Protein AF-A0A7R9BN61-F1 (afdb_monomer_lite)

InterPro domains:
  IPR006593 Cytochrome b561/ferric reductase, transmembrane domain [PF03188] (66-113)
  IPR006593 Cytochrome b561/ferric reductase, transmembrane domain [PS50939] (31-113)
  IPR043205 Cytochrome b561/Cytochrome b reductase 1-like [PTHR10106] (30-111)

Structure (mmCIF, N/CA/C/O backbone):
data_AF-A0A7R9BN61-F1
#
_entry.id   AF-A0A7R9BN61-F1
#
loop_
_atom_site.group_PDB
_atom_site.id
_atom_site.type_symbol
_atom_site.label_atom_id
_atom_site.label_alt_id
_atom_site.label_comp_id
_atom_site.label_asym_id
_atom_site.label_entity_id
_atom_site.label_seq_id
_atom_site.pdbx_PDB_ins_code
_atom_site.Cartn_x
_atom_site.Cartn_y
_atom_site.Cartn_z
_atom_site.occupancy
_atom_site.B_iso_or_equiv
_atom_site.auth_seq_id
_atom_site.auth_comp_id
_atom_site.auth_asym_id
_atom_site.auth_atom_id
_atom_site.pdbx_PDB_model_num
ATOM 1 N N . MET A 1 1 ? 41.452 -5.102 -41.226 1.00 50.38 1 MET A N 1
ATOM 2 C CA . MET A 1 1 ? 40.534 -4.237 -40.454 1.00 50.38 1 MET A CA 1
ATOM 3 C C . MET A 1 1 ? 40.669 -4.631 -38.990 1.00 50.38 1 MET A C 1
ATOM 5 O O . MET A 1 1 ? 40.129 -5.653 -38.596 1.00 50.38 1 MET A O 1
ATOM 9 N N . TRP A 1 2 ? 41.513 -3.935 -38.225 1.00 57.06 2 TRP A N 1
ATOM 10 C CA . TRP A 1 2 ? 41.785 -4.297 -36.828 1.00 57.06 2 TRP A CA 1
ATOM 11 C C . TRP A 1 2 ? 40.680 -3.734 -35.920 1.00 57.06 2 TRP A C 1
ATOM 13 O O . TRP A 1 2 ? 40.326 -2.562 -36.072 1.00 57.06 2 TRP A O 1
ATOM 23 N N . PRO A 1 3 ? 40.109 -4.519 -34.988 1.00 66.81 3 PRO A N 1
ATOM 24 C CA . PRO A 1 3 ? 39.163 -3.983 -34.021 1.00 66.81 3 PRO A CA 1
ATOM 25 C C . PRO A 1 3 ? 39.910 -3.062 -33.046 1.00 66.81 3 PRO A C 1
ATOM 27 O O . PRO A 1 3 ? 40.829 -3.503 -32.358 1.00 66.81 3 PRO A O 1
ATOM 30 N N . ASN A 1 4 ? 39.525 -1.781 -32.990 1.00 72.00 4 ASN A N 1
ATOM 31 C CA . ASN A 1 4 ? 40.073 -0.811 -32.035 1.00 72.00 4 ASN A CA 1
ATOM 32 C C . ASN A 1 4 ? 39.868 -1.301 -30.595 1.00 72.00 4 ASN A C 1
ATOM 34 O O . ASN A 1 4 ? 38.760 -1.227 -30.068 1.00 72.00 4 ASN A O 1
ATOM 38 N N . ARG A 1 5 ? 40.950 -1.757 -29.955 1.00 70.62 5 ARG A N 1
ATOM 39 C CA . ARG A 1 5 ? 40.984 -2.213 -28.554 1.00 70.62 5 ARG A CA 1
ATOM 40 C C . ARG A 1 5 ? 40.384 -1.185 -27.589 1.00 70.62 5 ARG A C 1
ATOM 42 O O . ARG A 1 5 ? 39.640 -1.561 -26.701 1.00 70.62 5 ARG A O 1
ATOM 49 N N . HIS A 1 6 ? 40.636 0.098 -27.839 1.00 65.44 6 HIS A N 1
ATOM 50 C CA . HIS A 1 6 ? 40.139 1.207 -27.022 1.00 65.44 6 HIS A CA 1
ATOM 51 C C . HIS A 1 6 ? 38.609 1.383 -27.066 1.00 65.44 6 HIS A C 1
ATOM 53 O O . HIS A 1 6 ? 38.033 1.967 -26.159 1.00 65.44 6 HIS A O 1
ATOM 59 N N . ARG A 1 7 ? 37.939 0.901 -28.122 1.00 72.00 7 ARG A N 1
ATOM 60 C CA . ARG A 1 7 ? 36.470 0.919 -28.215 1.00 72.00 7 ARG A CA 1
ATOM 61 C C . ARG A 1 7 ? 35.848 -0.226 -27.413 1.00 72.00 7 ARG A C 1
ATOM 63 O O . ARG A 1 7 ? 34.841 -0.007 -26.765 1.00 72.00 7 ARG A O 1
ATOM 70 N N . LYS A 1 8 ? 36.497 -1.397 -27.401 1.00 70.12 8 LYS A N 1
ATOM 71 C CA . LYS A 1 8 ? 36.032 -2.552 -26.621 1.00 70.12 8 LYS A CA 1
ATOM 72 C C . LYS A 1 8 ? 36.081 -2.305 -25.116 1.00 70.12 8 LYS A C 1
ATOM 74 O O . LYS A 1 8 ? 35.142 -2.671 -24.436 1.00 70.12 8 LYS A O 1
ATOM 79 N N . THR A 1 9 ? 37.139 -1.660 -24.622 1.00 71.44 9 THR A N 1
ATOM 80 C CA . THR A 1 9 ? 37.256 -1.342 -23.190 1.00 71.44 9 THR A CA 1
ATOM 81 C C . THR A 1 9 ? 36.168 -0.372 -22.733 1.00 71.44 9 THR A C 1
ATOM 83 O O . THR A 1 9 ? 35.580 -0.578 -21.688 1.00 71.44 9 THR A O 1
ATOM 86 N N . VAL A 1 10 ? 35.843 0.639 -23.550 1.00 69.44 10 VAL A N 1
ATOM 87 C CA . VAL A 1 10 ? 34.771 1.602 -23.236 1.00 69.44 10 VAL A CA 1
ATOM 88 C C . VAL A 1 10 ? 33.391 0.932 -23.251 1.00 69.44 10 VAL A C 1
ATOM 90 O O . VAL A 1 10 ? 32.607 1.163 -22.342 1.00 69.44 10 VAL A O 1
ATOM 93 N N . GLU A 1 11 ? 33.108 0.068 -24.235 1.00 72.56 11 GLU A N 1
ATOM 94 C CA . GLU A 1 11 ? 31.850 -0.700 -24.268 1.00 72.56 11 GLU A CA 1
ATOM 95 C C . GLU A 1 11 ? 31.724 -1.661 -23.068 1.00 72.56 11 GLU A C 1
ATOM 97 O O . GLU A 1 11 ? 30.659 -1.730 -22.461 1.00 72.56 11 GLU A O 1
ATOM 102 N N . GLU A 1 12 ? 32.803 -2.352 -22.677 1.00 69.75 12 GLU A N 1
ATOM 103 C CA . GLU A 1 12 ? 32.809 -3.251 -21.510 1.00 69.75 12 GLU A CA 1
ATOM 104 C C . GLU A 1 12 ? 32.594 -2.496 -20.182 1.00 69.75 12 GLU A C 1
ATOM 106 O O . GLU A 1 12 ? 31.798 -2.944 -19.355 1.00 69.75 12 GLU A O 1
ATOM 111 N N . ASP A 1 13 ? 33.230 -1.332 -19.997 1.00 66.38 13 ASP A N 1
ATOM 112 C CA . ASP A 1 13 ? 33.084 -0.500 -18.791 1.00 66.38 13 ASP A CA 1
ATOM 113 C C . ASP A 1 13 ? 31.660 0.095 -18.660 1.00 66.38 13 ASP A C 1
ATOM 115 O O . ASP A 1 13 ? 31.081 0.121 -17.566 1.00 66.38 13 ASP A O 1
ATOM 119 N N . ASP A 1 14 ? 31.059 0.542 -19.772 1.00 66.88 14 ASP A N 1
ATOM 120 C CA . ASP A 1 14 ? 29.693 1.088 -19.809 1.00 66.88 14 ASP A CA 1
ATOM 121 C C . ASP A 1 14 ? 28.630 0.005 -19.540 1.00 66.88 14 ASP A C 1
ATOM 123 O O . ASP A 1 14 ? 27.642 0.249 -18.829 1.00 66.88 14 ASP A O 1
ATOM 127 N N . ASP A 1 15 ? 28.832 -1.206 -20.068 1.00 69.50 15 ASP A N 1
ATOM 128 C CA . ASP A 1 15 ? 27.965 -2.362 -19.829 1.00 69.50 15 ASP A CA 1
ATOM 129 C C . ASP A 1 15 ? 28.069 -2.859 -18.379 1.00 69.50 15 ASP A C 1
ATOM 131 O O . ASP A 1 15 ? 27.044 -3.182 -17.760 1.00 69.50 15 ASP A O 1
ATOM 135 N N . GLU A 1 16 ? 29.273 -2.862 -17.798 1.00 70.44 16 GLU A N 1
ATOM 136 C CA . GLU A 1 16 ? 29.507 -3.246 -16.403 1.00 70.44 16 GLU A CA 1
ATOM 137 C C . GLU A 1 16 ? 28.878 -2.238 -15.430 1.00 70.44 16 GLU A C 1
ATOM 139 O O . GLU A 1 16 ? 28.125 -2.633 -14.531 1.00 70.44 16 GLU A O 1
ATOM 144 N N . TRP A 1 17 ? 29.076 -0.933 -15.647 1.00 61.75 17 TRP A N 1
ATOM 145 C CA . TRP A 1 17 ? 28.442 0.121 -14.847 1.00 61.75 17 TRP A CA 1
ATOM 146 C C . TRP A 1 17 ? 26.912 0.078 -14.955 1.00 61.75 17 TRP A C 1
ATOM 148 O O . TRP A 1 17 ? 26.187 0.208 -13.956 1.00 61.75 17 TRP A O 1
ATOM 158 N N . THR A 1 18 ? 26.393 -0.168 -16.159 1.00 72.81 18 THR A N 1
ATOM 159 C CA . THR A 1 18 ? 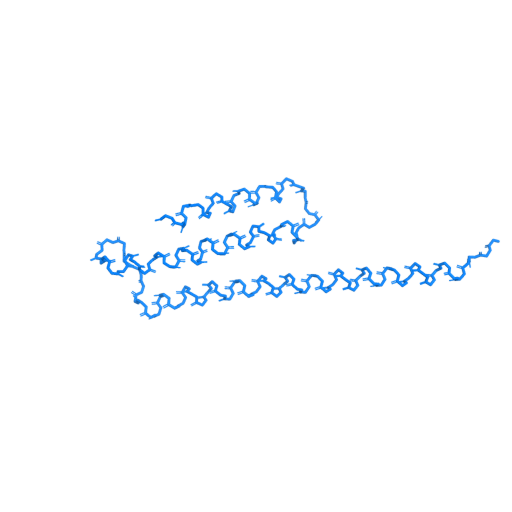24.956 -0.335 -16.404 1.00 72.81 18 THR A CA 1
ATOM 160 C C . THR A 1 18 ? 24.414 -1.587 -15.710 1.00 72.81 18 THR A C 1
ATOM 162 O O . THR A 1 18 ? 23.324 -1.549 -15.126 1.00 72.81 18 THR A O 1
ATOM 165 N N . GLY A 1 19 ? 25.166 -2.689 -15.709 1.00 68.44 19 GLY A N 1
ATOM 166 C CA . GLY A 1 19 ? 24.841 -3.923 -14.993 1.00 68.44 19 GLY A CA 1
ATOM 167 C C . GLY A 1 19 ? 24.824 -3.734 -13.476 1.00 68.44 19 GLY A C 1
ATOM 168 O O . GLY A 1 19 ? 23.818 -4.038 -12.827 1.00 68.44 19 GLY A O 1
ATOM 169 N N . ALA A 1 20 ? 25.880 -3.148 -12.913 1.00 70.69 20 ALA A N 1
ATOM 170 C CA . ALA A 1 20 ? 26.003 -2.853 -11.487 1.00 70.69 20 ALA A CA 1
ATOM 171 C C . ALA A 1 20 ? 24.886 -1.921 -10.997 1.00 70.69 20 ALA A C 1
ATOM 173 O O . ALA A 1 20 ? 24.250 -2.188 -9.974 1.00 70.69 20 ALA A O 1
ATOM 174 N N . THR A 1 21 ? 24.553 -0.884 -11.769 1.00 75.00 21 THR A N 1
ATOM 175 C CA . THR A 1 21 ? 23.456 0.042 -11.448 1.00 75.00 21 THR A CA 1
ATOM 176 C C . THR A 1 21 ? 22.092 -0.658 -11.471 1.00 75.00 21 THR A C 1
ATOM 178 O O . THR A 1 21 ? 21.228 -0.385 -10.632 1.00 75.00 21 THR A O 1
ATOM 181 N N . ARG A 1 22 ? 21.878 -1.605 -12.396 1.00 72.19 22 ARG A N 1
ATOM 182 C CA . ARG A 1 22 ? 20.647 -2.415 -12.463 1.00 72.19 22 ARG A CA 1
ATOM 183 C C . ARG A 1 22 ? 20.534 -3.379 -11.282 1.00 72.19 22 ARG A C 1
ATOM 185 O O . ARG A 1 22 ? 19.447 -3.483 -10.711 1.00 72.19 22 ARG A O 1
ATOM 192 N N . CYS A 1 23 ? 21.631 -4.026 -10.893 1.00 75.12 23 CYS A N 1
ATOM 193 C CA . CYS A 1 23 ? 21.686 -4.907 -9.724 1.00 75.12 23 CYS A CA 1
ATOM 194 C C . CYS A 1 23 ? 21.468 -4.131 -8.420 1.00 75.12 23 CYS A C 1
ATOM 196 O O . CYS A 1 23 ? 20.633 -4.528 -7.608 1.00 75.12 23 CYS A O 1
ATOM 198 N N . GLY A 1 24 ? 22.137 -2.986 -8.251 1.00 82.19 24 GLY A N 1
ATOM 199 C CA . GLY A 1 24 ? 21.968 -2.119 -7.084 1.00 82.19 24 GLY A CA 1
ATOM 200 C C . GLY A 1 24 ? 20.538 -1.592 -6.958 1.00 82.19 24 GLY A C 1
ATOM 201 O O . GLY A 1 24 ? 19.934 -1.664 -5.890 1.00 82.19 24 GLY A O 1
ATOM 202 N N . PHE A 1 25 ? 19.940 -1.149 -8.065 1.00 81.19 25 PHE A N 1
ATOM 203 C CA . PHE A 1 25 ? 18.542 -0.719 -8.080 1.00 81.19 25 PHE A CA 1
ATOM 204 C C . PHE A 1 25 ? 17.567 -1.862 -7.756 1.00 81.19 25 PHE A C 1
ATOM 206 O O . PHE A 1 25 ? 16.613 -1.658 -7.006 1.00 81.19 25 PHE A O 1
ATOM 213 N N . GLY A 1 26 ? 17.811 -3.068 -8.279 1.00 82.88 26 GLY A N 1
ATOM 214 C CA . GLY A 1 26 ? 17.029 -4.259 -7.940 1.00 82.88 26 GLY A CA 1
ATOM 215 C C . GLY A 1 26 ? 17.107 -4.601 -6.452 1.00 82.88 26 GLY A C 1
ATOM 216 O O . GLY A 1 26 ? 16.079 -4.826 -5.819 1.00 82.88 26 GLY A O 1
ATOM 217 N N . PHE A 1 27 ? 18.304 -4.558 -5.868 1.00 86.12 27 PHE A N 1
ATOM 218 C CA . PHE A 1 27 ? 18.517 -4.805 -4.442 1.00 86.12 27 PHE A CA 1
ATOM 219 C C . PHE A 1 27 ? 17.792 -3.783 -3.554 1.00 86.12 27 PHE A C 1
ATOM 221 O O . PHE A 1 27 ? 17.098 -4.163 -2.611 1.00 86.12 27 PHE A O 1
ATOM 228 N N . LEU A 1 28 ? 17.868 -2.494 -3.897 1.00 86.88 28 LEU A N 1
ATOM 229 C CA . LEU A 1 28 ? 17.140 -1.436 -3.188 1.00 86.88 28 LEU A CA 1
ATOM 230 C C . LEU A 1 28 ? 15.619 -1.623 -3.266 1.00 86.88 28 LEU A C 1
ATOM 232 O O . LEU A 1 28 ? 14.926 -1.408 -2.272 1.00 86.88 28 LEU A O 1
ATOM 236 N N . LEU A 1 29 ? 15.091 -2.055 -4.417 1.00 84.56 29 LEU A N 1
ATOM 237 C CA . LEU A 1 29 ? 13.669 -2.379 -4.551 1.00 84.56 29 LEU A CA 1
ATOM 238 C C . LEU A 1 29 ? 13.266 -3.561 -3.666 1.00 84.56 29 LEU A C 1
ATOM 240 O O . LEU A 1 29 ? 12.223 -3.496 -3.019 1.00 84.56 29 LEU A O 1
ATOM 244 N N . LEU A 1 30 ? 14.084 -4.615 -3.604 1.00 86.31 30 LEU A N 1
ATOM 245 C CA . LEU A 1 30 ? 13.818 -5.762 -2.735 1.00 86.31 30 LEU A CA 1
ATOM 246 C C . LEU A 1 30 ? 13.783 -5.346 -1.262 1.00 86.31 30 LEU A C 1
ATOM 248 O O . LEU A 1 30 ? 12.846 -5.719 -0.562 1.00 86.31 30 LEU A O 1
ATOM 252 N N . ILE A 1 31 ? 14.735 -4.519 -0.816 1.00 91.06 31 ILE A N 1
ATOM 253 C CA . ILE A 1 31 ? 14.742 -3.963 0.546 1.00 91.06 31 ILE A CA 1
ATOM 254 C C . ILE A 1 31 ? 13.484 -3.127 0.807 1.00 91.06 31 ILE A C 1
ATOM 256 O O . ILE A 1 31 ? 12.839 -3.281 1.840 1.00 91.06 31 ILE A O 1
ATOM 260 N N . ALA A 1 32 ? 13.104 -2.245 -0.118 1.00 89.19 32 ALA A N 1
ATOM 261 C CA . ALA A 1 32 ? 11.921 -1.405 0.060 1.00 89.19 32 ALA A CA 1
ATOM 262 C C . ALA A 1 32 ? 10.636 -2.242 0.192 1.00 89.19 32 ALA A C 1
ATOM 264 O O . ALA A 1 32 ? 9.794 -1.962 1.048 1.00 89.19 32 ALA A O 1
ATOM 265 N N . VAL A 1 33 ? 10.495 -3.294 -0.623 1.00 87.50 33 VAL A N 1
ATOM 266 C CA . VAL A 1 33 ? 9.350 -4.211 -0.557 1.00 87.50 33 VAL A CA 1
ATOM 267 C C . VAL A 1 33 ? 9.342 -4.965 0.771 1.00 87.50 33 VAL A C 1
ATOM 269 O O . VAL A 1 33 ? 8.309 -4.980 1.438 1.00 87.50 33 VAL A O 1
ATOM 272 N N . THR A 1 34 ? 10.463 -5.553 1.193 1.00 90.88 34 THR A N 1
ATOM 273 C CA . THR A 1 34 ? 10.516 -6.312 2.453 1.00 90.88 34 THR A CA 1
ATOM 274 C C . THR A 1 34 ? 10.236 -5.431 3.667 1.00 90.88 34 THR A C 1
ATOM 276 O O . THR A 1 34 ? 9.507 -5.860 4.559 1.00 90.88 34 THR A O 1
ATOM 279 N N . LEU A 1 35 ? 10.726 -4.187 3.682 1.00 91.38 35 LEU A N 1
ATOM 280 C CA . LEU A 1 35 ? 10.442 -3.224 4.748 1.00 91.38 35 LEU A CA 1
ATOM 281 C C . LEU A 1 35 ? 8.957 -2.859 4.824 1.00 91.38 35 LEU A C 1
ATOM 283 O O . LEU A 1 35 ? 8.397 -2.840 5.919 1.00 91.38 35 LEU A O 1
ATOM 287 N N . ILE A 1 36 ? 8.305 -2.606 3.684 1.00 88.44 36 ILE A N 1
ATOM 288 C CA . ILE A 1 36 ? 6.864 -2.313 3.644 1.00 88.44 36 ILE A CA 1
ATOM 289 C C . ILE A 1 36 ? 6.054 -3.505 4.158 1.00 88.44 36 ILE A C 1
ATOM 291 O O . ILE A 1 36 ? 5.191 -3.330 5.015 1.00 88.44 36 ILE A O 1
ATOM 295 N N . TRP A 1 37 ? 6.356 -4.718 3.689 1.00 88.62 37 TRP A N 1
ATOM 296 C CA . TRP A 1 37 ? 5.685 -5.930 4.165 1.00 88.62 37 TRP A CA 1
ATOM 297 C C . TRP A 1 37 ? 5.902 -6.151 5.666 1.00 88.62 37 TRP A C 1
ATOM 299 O O . TRP A 1 37 ? 4.945 -6.418 6.392 1.00 88.62 37 TRP A O 1
ATOM 309 N N . GLY A 1 38 ? 7.136 -5.982 6.147 1.00 91.62 38 GLY A N 1
ATOM 310 C CA . GLY A 1 38 ? 7.471 -6.096 7.565 1.00 91.62 38 GLY A CA 1
ATOM 311 C C . GLY A 1 38 ? 6.726 -5.078 8.429 1.00 91.62 38 GLY A C 1
ATOM 312 O O . GLY A 1 38 ? 6.149 -5.450 9.451 1.00 91.62 38 GLY A O 1
ATOM 313 N N . ALA A 1 39 ? 6.666 -3.816 7.997 1.00 88.75 39 ALA A N 1
ATOM 314 C CA . ALA A 1 39 ? 5.927 -2.766 8.693 1.00 88.75 39 ALA A CA 1
ATOM 315 C C . ALA A 1 39 ? 4.423 -3.075 8.763 1.00 88.75 39 ALA A C 1
ATOM 317 O O . ALA A 1 39 ? 3.819 -2.956 9.829 1.00 88.75 39 ALA A O 1
ATOM 318 N N . THR A 1 40 ? 3.821 -3.535 7.662 1.00 87.19 40 THR A N 1
ATOM 319 C CA . THR A 1 40 ? 2.404 -3.920 7.632 1.00 87.19 40 THR A CA 1
ATOM 320 C C . THR A 1 40 ? 2.113 -5.087 8.575 1.00 87.19 40 THR A C 1
ATOM 322 O O . THR A 1 40 ? 1.169 -5.006 9.364 1.00 87.19 40 THR A O 1
ATOM 325 N N . VAL A 1 41 ? 2.933 -6.144 8.564 1.00 89.75 41 VAL A N 1
ATOM 326 C CA . VAL A 1 41 ? 2.757 -7.290 9.475 1.00 89.75 41 VAL A CA 1
ATOM 327 C C . VAL A 1 41 ? 2.914 -6.865 10.931 1.00 89.75 41 VAL A C 1
ATOM 329 O O . VAL A 1 41 ? 2.109 -7.272 11.766 1.00 89.75 41 VAL A O 1
ATOM 332 N N . LEU A 1 42 ? 3.896 -6.017 11.245 1.00 89.06 42 LEU A N 1
ATOM 333 C CA . LEU A 1 42 ? 4.117 -5.535 12.607 1.00 89.06 42 LEU A CA 1
ATOM 334 C C . LEU A 1 42 ? 2.915 -4.741 13.135 1.00 89.06 42 LEU A C 1
ATOM 336 O O . LEU A 1 42 ? 2.519 -4.924 14.284 1.00 89.06 42 LEU A O 1
ATOM 340 N N . VAL A 1 43 ? 2.300 -3.897 12.302 1.00 84.69 43 VAL A N 1
ATOM 341 C CA . VAL A 1 43 ? 1.118 -3.109 12.690 1.00 84.69 43 VAL A CA 1
ATOM 342 C C . VAL A 1 43 ? -0.119 -3.990 12.865 1.00 84.69 43 VAL A C 1
ATOM 344 O O . VAL A 1 43 ? -0.869 -3.806 13.826 1.00 84.69 43 VAL A O 1
ATOM 347 N N . ILE A 1 44 ? -0.310 -4.988 11.997 1.00 83.62 44 ILE A N 1
ATOM 348 C CA . ILE A 1 44 ? -1.385 -5.980 12.153 1.00 83.62 44 ILE A CA 1
ATOM 349 C C . ILE A 1 44 ? -1.174 -6.783 13.441 1.00 83.62 44 ILE A C 1
ATOM 351 O O . ILE A 1 44 ? -2.102 -6.924 14.238 1.00 83.62 44 ILE A O 1
ATOM 355 N N . PHE A 1 45 ? 0.048 -7.263 13.680 1.00 87.06 45 PHE A N 1
ATOM 356 C CA . PHE A 1 45 ? 0.402 -7.984 14.899 1.00 87.06 45 PHE A CA 1
ATOM 357 C C . PHE A 1 45 ? 0.160 -7.123 16.139 1.00 87.06 45 PHE A C 1
ATOM 359 O O . PHE A 1 45 ? -0.452 -7.591 17.097 1.00 87.06 45 PHE A O 1
ATOM 366 N N . TRP A 1 46 ? 0.564 -5.851 16.109 1.00 85.75 46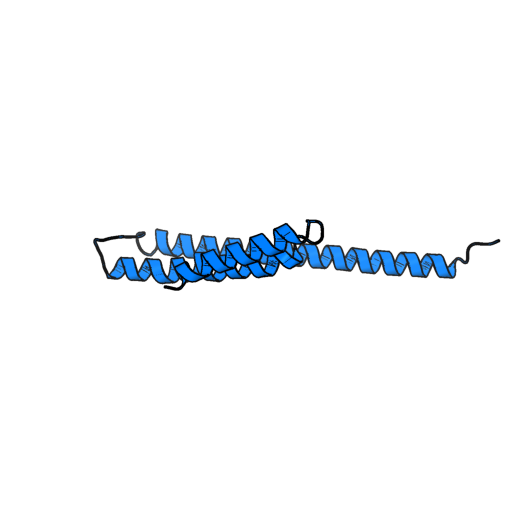 TRP A N 1
ATOM 367 C CA . TRP A 1 46 ? 0.339 -4.926 17.213 1.00 85.75 46 TRP A CA 1
ATOM 368 C C . TRP A 1 46 ? -1.151 -4.772 17.531 1.00 85.75 46 TRP A C 1
ATOM 370 O O . TRP A 1 46 ? -1.558 -4.860 18.692 1.00 85.75 46 TRP A O 1
ATOM 380 N N . ALA A 1 47 ? -1.983 -4.606 16.506 1.00 80.38 47 ALA A N 1
ATOM 381 C CA . ALA A 1 47 ? -3.418 -4.467 16.689 1.00 80.38 47 ALA A CA 1
ATOM 382 C C . ALA A 1 47 ? -4.078 -5.746 17.219 1.00 80.38 47 ALA A C 1
ATOM 384 O O . ALA A 1 47 ? -4.899 -5.685 18.134 1.00 80.38 47 ALA A O 1
ATOM 385 N N . VAL A 1 48 ? -3.702 -6.916 16.704 1.00 81.19 48 VAL A N 1
ATOM 386 C CA . VAL A 1 48 ? -4.274 -8.190 17.162 1.00 81.19 48 VAL A CA 1
ATOM 387 C C . VAL A 1 48 ? -3.818 -8.511 18.587 1.00 81.19 48 VAL A C 1
ATOM 389 O O . VAL A 1 48 ? -4.652 -8.809 19.443 1.00 81.19 48 VAL A O 1
ATOM 392 N N . TYR A 1 49 ? -2.518 -8.396 18.863 1.00 82.56 49 TYR A N 1
ATOM 393 C CA . TYR A 1 49 ? -1.913 -8.814 20.126 1.00 82.56 49 TYR A CA 1
ATOM 394 C C . TYR A 1 49 ? -2.175 -7.823 21.270 1.00 82.56 49 TYR A C 1
ATOM 396 O O . TYR A 1 49 ? -2.610 -8.229 22.347 1.00 82.56 49 TYR A O 1
ATOM 404 N N . TYR A 1 50 ? -1.975 -6.517 21.051 1.00 79.44 50 TYR A N 1
ATOM 405 C CA . TYR A 1 50 ? -2.105 -5.513 22.118 1.00 79.44 50 TYR A CA 1
ATOM 406 C C . TYR A 1 50 ? -3.512 -4.923 22.247 1.00 79.44 50 TYR A C 1
ATOM 408 O O . TYR A 1 50 ? -3.880 -4.478 23.336 1.00 79.44 50 TYR A O 1
ATOM 416 N N . ARG A 1 51 ? -4.325 -4.898 21.179 1.00 72.69 51 ARG A N 1
ATOM 417 C CA . ARG A 1 51 ? -5.673 -4.286 21.211 1.00 72.69 51 ARG A CA 1
ATOM 418 C C . ARG A 1 51 ? -6.816 -5.301 21.339 1.00 72.69 51 ARG A C 1
ATOM 420 O O . ARG A 1 51 ? -7.976 -4.899 21.275 1.00 72.69 51 ARG A O 1
ATOM 427 N N . LYS A 1 52 ? -6.499 -6.578 21.606 1.00 71.88 52 LYS A N 1
ATOM 428 C CA . LYS A 1 52 ? -7.453 -7.700 21.742 1.00 71.88 52 LYS A CA 1
ATOM 429 C C . LYS A 1 52 ? -8.340 -7.910 20.502 1.00 71.88 52 LYS A C 1
ATOM 431 O O . LYS A 1 52 ? -9.496 -8.311 20.629 1.00 71.88 52 LYS A O 1
ATOM 436 N N . GLY A 1 53 ? -7.789 -7.666 19.312 1.00 67.38 53 GLY A N 1
ATOM 437 C CA . GLY A 1 53 ? -8.468 -7.893 18.035 1.00 67.38 53 GLY A CA 1
ATOM 438 C C . GLY A 1 53 ? -9.486 -6.816 17.644 1.00 67.38 53 GLY A C 1
ATOM 439 O O . GLY A 1 53 ? -9.468 -5.691 18.147 1.00 67.38 53 GLY A O 1
ATOM 440 N N . PHE A 1 54 ? -10.364 -7.167 16.702 1.00 66.62 54 PHE A N 1
ATOM 441 C CA . PHE A 1 54 ? -11.343 -6.265 16.093 1.00 66.62 54 PHE A CA 1
ATOM 442 C C . PHE A 1 54 ? -12.759 -6.627 16.543 1.00 66.62 54 PHE A C 1
ATOM 444 O O . PHE A 1 54 ? -13.123 -7.800 16.537 1.00 66.62 54 PHE A O 1
ATOM 451 N N . ALA A 1 55 ? -13.567 -5.628 16.904 1.00 65.75 55 ALA A N 1
ATOM 452 C CA . ALA A 1 55 ? -15.000 -5.808 17.126 1.00 65.75 55 ALA A CA 1
ATOM 453 C C . ALA A 1 55 ? -15.770 -4.936 16.131 1.00 65.75 55 ALA A C 1
ATOM 455 O O . ALA A 1 55 ? -15.504 -3.739 16.026 1.00 65.75 55 ALA A O 1
ATOM 456 N N . TRP A 1 56 ? -16.689 -5.557 15.390 1.00 59.50 56 TRP A N 1
ATOM 457 C CA . TRP A 1 56 ? -17.459 -4.901 14.331 1.00 59.50 56 TRP A CA 1
ATOM 458 C C . TRP A 1 56 ? -18.675 -4.136 14.876 1.00 59.50 56 TRP A C 1
ATOM 460 O O . TRP A 1 56 ? -18.951 -3.041 14.396 1.00 59.50 56 TRP A O 1
ATOM 470 N N . GLN A 1 57 ? -19.370 -4.649 15.901 1.00 60.62 57 GLN A N 1
ATOM 471 C CA . GLN A 1 57 ? -20.602 -4.022 16.413 1.00 60.62 57 GLN A CA 1
ATOM 472 C C . GLN A 1 57 ? -20.653 -3.763 17.927 1.00 60.62 57 GLN A C 1
ATOM 474 O O . GLN A 1 57 ? -21.402 -2.885 18.338 1.00 60.62 57 GLN A O 1
ATOM 479 N N . ASP A 1 58 ? -19.842 -4.436 18.750 1.00 65.69 58 ASP A N 1
ATOM 480 C CA . ASP A 1 58 ? -20.063 -4.407 20.208 1.00 65.69 58 ASP A CA 1
ATOM 481 C C . ASP A 1 58 ? -19.329 -3.291 20.975 1.00 65.69 58 ASP A C 1
ATOM 483 O O . ASP A 1 58 ? -19.725 -2.957 22.085 1.00 65.69 58 ASP A O 1
ATOM 487 N N . ASP A 1 59 ? -18.272 -2.683 20.416 1.00 69.56 59 ASP A N 1
ATOM 488 C CA . ASP A 1 59 ? -17.410 -1.748 21.160 1.00 69.56 59 ASP A CA 1
ATOM 489 C C . ASP A 1 59 ? -16.902 -0.578 20.296 1.00 69.56 59 ASP A C 1
ATOM 491 O O . ASP A 1 59 ? -15.994 -0.736 19.473 1.00 69.56 59 ASP A O 1
ATOM 495 N N . ILE A 1 60 ? -17.377 0.642 20.575 1.00 71.12 60 ILE A N 1
ATOM 496 C CA . ILE A 1 60 ? -16.915 1.893 19.928 1.00 71.12 60 ILE A CA 1
ATOM 497 C C . ILE A 1 60 ? -15.389 2.060 20.054 1.00 71.12 60 ILE A C 1
ATOM 499 O O . ILE A 1 60 ? -14.703 2.460 19.113 1.00 71.12 60 ILE A O 1
ATOM 503 N N . LYS A 1 61 ? -14.816 1.687 21.206 1.00 68.75 61 LYS A N 1
ATOM 504 C CA . LYS A 1 61 ? -13.362 1.763 21.446 1.00 68.75 61 LYS A CA 1
ATOM 505 C C . LYS A 1 61 ? -12.560 0.797 20.569 1.00 68.75 61 LYS A C 1
ATOM 507 O O . LYS A 1 61 ? -11.387 1.050 20.307 1.00 68.75 61 LYS A O 1
ATOM 512 N N . ARG A 1 62 ? -13.162 -0.314 20.133 1.00 68.81 62 ARG A N 1
ATOM 513 C CA . ARG A 1 62 ? -12.518 -1.314 19.268 1.00 68.81 62 ARG A CA 1
ATOM 514 C C . ARG A 1 62 ? -12.691 -0.985 17.788 1.00 68.81 62 ARG A C 1
ATOM 516 O O . ARG A 1 62 ? -11.766 -1.242 17.023 1.00 68.81 62 ARG A O 1
ATOM 523 N N . GLN A 1 63 ? -13.785 -0.330 17.404 1.00 71.19 63 GLN A N 1
ATOM 524 C CA . GLN A 1 63 ? -13.950 0.236 16.059 1.00 71.19 63 GLN A CA 1
ATOM 525 C C . GLN A 1 63 ? -12.866 1.285 15.754 1.00 71.19 63 GLN A C 1
ATOM 527 O O . GLN A 1 63 ? -12.242 1.241 14.697 1.00 71.19 63 GLN A O 1
ATOM 532 N N . PHE A 1 64 ? -12.519 2.136 16.727 1.00 71.38 64 PHE A N 1
ATOM 533 C CA . PHE A 1 64 ? -11.403 3.084 16.589 1.00 71.38 64 PHE A CA 1
ATOM 534 C C . PHE A 1 64 ? -10.023 2.425 16.438 1.00 71.38 64 PHE A C 1
ATOM 536 O O . PHE A 1 64 ? -9.110 3.059 15.922 1.00 71.38 64 PHE A O 1
ATOM 543 N N . ASN A 1 65 ? -9.846 1.165 16.854 1.00 72.81 65 ASN A N 1
ATOM 544 C CA . ASN A 1 65 ? -8.591 0.426 16.653 1.00 72.81 65 ASN A CA 1
ATOM 545 C C . ASN A 1 65 ? -8.464 -0.135 15.240 1.00 72.81 65 ASN A C 1
ATOM 547 O O . ASN A 1 65 ? -7.349 -0.335 14.764 1.00 72.81 65 ASN A O 1
ATOM 551 N N . LEU A 1 66 ? -9.595 -0.381 14.577 1.00 75.19 66 LEU A N 1
ATOM 552 C CA . LEU A 1 66 ? -9.639 -0.831 13.192 1.00 75.19 66 LEU A CA 1
ATOM 553 C C . LEU A 1 66 ? -9.147 0.276 12.247 1.00 75.19 66 LEU A C 1
ATOM 555 O O . LEU A 1 66 ? -8.442 -0.017 11.291 1.00 75.19 66 LEU A O 1
ATOM 559 N N . HIS A 1 67 ? -9.448 1.540 12.554 1.00 78.94 67 HIS A N 1
ATOM 560 C CA . HIS A 1 67 ? -9.085 2.696 11.730 1.00 78.94 67 HIS A CA 1
ATOM 561 C C . HIS A 1 67 ? -7.567 2.848 11.467 1.00 78.94 67 HIS A C 1
ATOM 563 O O . HIS A 1 67 ? -7.171 2.833 10.303 1.00 78.94 67 HIS A O 1
ATOM 569 N N . PRO A 1 68 ? -6.669 2.906 12.476 1.00 75.94 68 PRO A N 1
ATOM 570 C CA . PRO A 1 68 ? -5.228 2.989 12.228 1.00 75.94 68 PRO A CA 1
ATOM 571 C C . PRO A 1 68 ? -4.679 1.735 11.533 1.00 75.94 68 PRO A C 1
ATOM 573 O O . PRO A 1 68 ? -3.703 1.824 10.789 1.00 75.94 68 PRO A O 1
ATOM 576 N N . VAL A 1 69 ? -5.313 0.573 11.719 1.00 79.94 69 VAL A N 1
ATOM 577 C CA . VAL A 1 69 ? -4.940 -0.651 10.998 1.00 79.94 69 VAL A CA 1
ATOM 578 C C . VAL A 1 69 ? -5.341 -0.569 9.534 1.00 79.94 69 VAL A C 1
ATOM 580 O O . VAL A 1 69 ? -4.507 -0.858 8.685 1.00 79.94 69 VAL A O 1
ATOM 583 N N . LEU A 1 70 ? -6.563 -0.134 9.219 1.00 79.12 70 LEU A N 1
ATOM 584 C CA . LEU A 1 70 ? -7.002 0.087 7.841 1.00 79.12 70 LEU A CA 1
ATOM 585 C C . LEU A 1 70 ? -6.150 1.150 7.147 1.00 79.12 70 LEU A C 1
ATOM 587 O O . LEU A 1 70 ? -5.749 0.964 6.001 1.00 79.12 70 LEU A O 1
ATOM 591 N N . MET A 1 71 ? -5.799 2.225 7.848 1.00 82.50 71 MET A N 1
ATOM 592 C CA . MET A 1 71 ? -4.965 3.279 7.280 1.00 82.50 71 MET A CA 1
ATOM 593 C C . MET A 1 71 ? -3.538 2.777 7.006 1.00 82.50 71 MET A C 1
ATOM 595 O O . MET A 1 71 ? -2.944 3.082 5.975 1.00 82.50 71 MET A O 1
ATOM 599 N N . THR A 1 72 ? -2.979 1.936 7.876 1.00 81.38 72 THR A N 1
ATOM 600 C CA . THR A 1 72 ? -1.607 1.441 7.687 1.00 81.38 72 THR A CA 1
ATOM 601 C C . THR A 1 72 ? -1.533 0.262 6.711 1.00 81.38 72 THR A C 1
ATOM 603 O O . THR A 1 72 ? -0.672 0.223 5.834 1.00 81.38 72 THR A O 1
ATOM 606 N N . ALA A 1 73 ? -2.443 -0.704 6.824 1.00 80.06 73 ALA A N 1
ATOM 607 C CA . ALA A 1 73 ? -2.464 -1.897 5.979 1.00 80.06 73 ALA A CA 1
ATOM 608 C C . ALA A 1 73 ? -3.152 -1.667 4.629 1.00 80.06 73 ALA A C 1
ATOM 610 O O . ALA A 1 73 ? -2.826 -2.339 3.660 1.00 80.06 73 ALA A O 1
ATOM 611 N N . GLY A 1 74 ? -4.099 -0.737 4.557 1.00 75.75 74 GLY A N 1
ATOM 612 C CA . GLY A 1 74 ? -4.770 -0.356 3.324 1.00 75.75 74 GLY A CA 1
ATOM 613 C C . GLY A 1 74 ? -4.030 0.782 2.638 1.00 75.75 74 GLY A C 1
ATOM 614 O O . GLY A 1 74 ? -3.390 0.589 1.611 1.00 75.75 74 GLY A O 1
ATOM 615 N N . PHE A 1 75 ? -4.061 1.978 3.222 1.00 80.00 75 PHE A N 1
ATOM 616 C CA . PHE A 1 75 ? -3.531 3.161 2.545 1.00 80.00 75 PHE A CA 1
ATOM 617 C C . PHE A 1 75 ? -2.006 3.108 2.358 1.00 80.00 75 PHE A C 1
ATOM 619 O O . PHE A 1 75 ? -1.546 3.184 1.222 1.00 80.00 75 PHE A O 1
ATOM 626 N N . ILE A 1 76 ? -1.209 2.911 3.415 1.00 84.31 76 ILE A N 1
ATOM 627 C CA . ILE A 1 76 ? 0.267 2.944 3.298 1.00 84.31 76 ILE A CA 1
ATOM 628 C C . ILE A 1 76 ? 0.796 1.783 2.442 1.00 84.31 76 ILE A C 1
ATOM 630 O O . ILE A 1 76 ? 1.632 1.996 1.560 1.00 84.31 76 ILE A O 1
ATOM 634 N N . PHE A 1 77 ? 0.295 0.564 2.653 1.00 85.81 77 PHE A N 1
ATOM 635 C CA . PHE A 1 77 ? 0.723 -0.602 1.878 1.00 85.81 77 PHE A CA 1
ATOM 636 C C . PHE A 1 77 ? 0.295 -0.514 0.406 1.00 85.81 77 PHE A C 1
ATOM 638 O O . PHE A 1 77 ? 1.150 -0.630 -0.475 1.00 85.81 77 PHE A O 1
ATOM 645 N N . PHE A 1 78 ? -0.990 -0.274 0.106 1.00 82.50 78 PHE A N 1
ATOM 646 C CA . PHE A 1 78 ? -1.459 -0.243 -1.285 1.00 82.50 78 PHE A CA 1
ATOM 647 C C . PHE A 1 78 ? -0.895 0.957 -2.058 1.00 82.50 78 PHE A C 1
ATOM 649 O O . PHE A 1 78 ? -0.501 0.790 -3.217 1.00 82.50 78 PHE A O 1
ATOM 656 N N . MET A 1 79 ? -0.749 2.131 -1.428 1.00 83.00 79 MET A N 1
ATOM 657 C CA . MET A 1 79 ? -0.074 3.285 -2.044 1.00 83.00 79 MET A CA 1
ATOM 658 C C . MET A 1 79 ? 1.415 3.015 -2.288 1.00 83.00 79 MET A C 1
ATOM 660 O O . MET A 1 79 ? 1.928 3.315 -3.369 1.00 83.00 79 MET A O 1
ATOM 664 N N . GLY A 1 80 ? 2.112 2.409 -1.323 1.00 83.06 80 GLY A N 1
ATOM 665 C CA . GLY A 1 80 ? 3.524 2.051 -1.463 1.00 83.06 80 GLY A CA 1
ATOM 666 C C . GLY A 1 80 ? 3.763 1.046 -2.593 1.00 83.06 80 GLY A C 1
ATOM 667 O O . GLY A 1 80 ? 4.640 1.247 -3.435 1.00 83.06 80 GLY A O 1
ATOM 668 N N . GLN A 1 81 ? 2.937 0.000 -2.678 1.00 82.00 81 GLN A N 1
ATOM 669 C CA . GLN A 1 81 ? 3.018 -1.000 -3.748 1.00 82.00 81 GLN A CA 1
ATOM 670 C C . GLN A 1 81 ? 2.656 -0.414 -5.122 1.00 82.00 81 GLN A C 1
ATOM 672 O O . GLN A 1 81 ? 3.319 -0.727 -6.111 1.00 82.00 81 GLN A O 1
ATOM 677 N N . SER A 1 82 ? 1.674 0.493 -5.192 1.00 81.38 82 SER A N 1
ATOM 678 C CA . SER A 1 82 ? 1.299 1.217 -6.420 1.00 81.38 82 SER A CA 1
ATOM 679 C C . SER A 1 82 ? 2.483 1.981 -7.022 1.00 81.38 82 SER A C 1
ATOM 681 O O . SER A 1 82 ? 2.733 1.918 -8.230 1.00 81.38 82 SER A O 1
ATOM 683 N N . LEU A 1 83 ? 3.256 2.662 -6.173 1.00 81.31 83 LEU A N 1
ATOM 684 C CA . LEU A 1 83 ? 4.416 3.437 -6.602 1.00 81.31 83 LEU A CA 1
ATOM 685 C C . LEU A 1 83 ? 5.584 2.541 -7.053 1.00 81.31 83 LEU A C 1
ATOM 687 O O . LEU A 1 83 ? 6.296 2.876 -8.005 1.00 81.31 83 LEU A O 1
ATOM 691 N N . LEU A 1 84 ? 5.770 1.392 -6.395 1.00 76.94 84 LEU A N 1
ATOM 692 C CA . LEU A 1 84 ? 6.830 0.430 -6.715 1.00 76.94 84 LEU A CA 1
ATOM 693 C C . LEU A 1 84 ? 6.524 -0.397 -7.975 1.00 76.94 84 LEU A C 1
ATOM 695 O O . LEU A 1 84 ? 7.453 -0.737 -8.709 1.00 76.94 84 LEU A O 1
ATOM 699 N N . VAL A 1 85 ? 5.251 -0.657 -8.295 1.00 74.25 85 VAL A N 1
ATOM 700 C CA . VAL A 1 85 ? 4.818 -1.433 -9.478 1.00 74.25 85 VAL A CA 1
ATOM 701 C C . VAL A 1 85 ? 5.386 -0.887 -10.792 1.00 74.25 85 VAL A C 1
ATOM 703 O O . VAL A 1 85 ? 5.865 -1.663 -11.622 1.00 74.25 85 VAL A O 1
ATOM 706 N N . TYR A 1 86 ? 5.418 0.437 -10.978 1.00 67.38 86 TYR A N 1
ATOM 707 C CA . TYR A 1 86 ? 5.992 1.044 -12.188 1.00 67.38 86 TYR A CA 1
ATOM 708 C C . TYR A 1 86 ? 7.505 0.836 -12.316 1.00 67.38 86 TYR A C 1
ATOM 710 O O . TYR A 1 86 ? 8.038 0.893 -13.426 1.00 67.38 86 TYR A O 1
ATOM 718 N N . ARG A 1 87 ? 8.203 0.612 -11.197 1.00 69.12 87 ARG A N 1
ATOM 719 C CA . ARG A 1 87 ? 9.656 0.407 -11.148 1.00 69.12 87 ARG A CA 1
ATOM 720 C C . ARG A 1 87 ? 10.050 -1.070 -11.203 1.00 69.12 87 ARG A C 1
ATOM 722 O O . ARG A 1 87 ? 11.032 -1.376 -11.876 1.00 69.12 87 ARG A O 1
ATOM 729 N N . SER A 1 88 ? 9.293 -1.959 -10.557 1.00 64.94 88 SER A N 1
ATOM 730 C CA . SER A 1 88 ? 9.578 -3.403 -10.511 1.00 64.94 88 SER A CA 1
ATOM 731 C C . SER A 1 88 ? 9.315 -4.106 -11.843 1.00 64.94 88 SER A C 1
ATOM 733 O O . SER A 1 88 ? 10.081 -4.976 -12.248 1.00 64.94 88 SER A O 1
ATOM 735 N N . PHE A 1 89 ? 8.281 -3.700 -12.581 1.00 58.12 89 PHE A N 1
ATOM 736 C CA . PHE A 1 89 ? 7.897 -4.359 -13.830 1.00 58.12 89 PHE A CA 1
ATOM 737 C C . PHE A 1 89 ? 8.321 -3.554 -15.062 1.00 58.12 89 PHE A C 1
ATOM 739 O O . PHE A 1 89 ? 7.481 -3.093 -15.836 1.00 58.12 89 PHE A O 1
ATOM 746 N N . ARG A 1 90 ? 9.636 -3.405 -15.287 1.00 56.62 90 ARG A N 1
ATOM 747 C CA . ARG A 1 90 ? 10.150 -2.880 -16.573 1.00 56.62 90 ARG A CA 1
ATOM 748 C C . ARG A 1 90 ? 9.960 -3.860 -17.745 1.00 56.62 90 ARG A C 1
ATOM 750 O O . ARG A 1 90 ? 9.981 -3.419 -18.887 1.00 56.62 90 ARG A O 1
ATOM 757 N N . CYS A 1 91 ? 9.749 -5.155 -17.472 1.00 48.97 91 CYS A N 1
ATOM 758 C CA . CYS A 1 91 ? 9.598 -6.208 -18.492 1.00 48.97 91 CYS A CA 1
ATOM 759 C C . CYS A 1 91 ? 8.145 -6.572 -18.850 1.00 48.97 91 CYS A C 1
ATOM 761 O O . CYS A 1 91 ? 7.931 -7.314 -19.807 1.00 48.97 91 CYS A O 1
ATOM 763 N N . CYS A 1 92 ? 7.136 -6.090 -18.117 1.00 52.81 92 CYS A N 1
ATOM 764 C CA . CYS A 1 92 ? 5.737 -6.424 -18.409 1.00 52.81 92 CYS A CA 1
ATOM 765 C C . CYS A 1 92 ? 5.081 -5.382 -19.323 1.00 52.81 92 CYS A C 1
ATOM 767 O O . CYS A 1 92 ? 5.438 -4.203 -19.321 1.00 52.81 92 CYS A O 1
ATOM 769 N N . LYS A 1 93 ? 4.082 -5.817 -20.109 1.00 56.50 93 LYS A N 1
ATOM 770 C CA . LYS A 1 93 ? 3.289 -4.933 -20.979 1.00 56.50 93 LYS A CA 1
ATOM 771 C C . LYS A 1 93 ? 2.776 -3.734 -20.173 1.00 56.50 93 LYS A C 1
ATOM 773 O O . LYS A 1 93 ? 2.154 -3.917 -19.130 1.00 56.50 93 LYS A O 1
ATOM 778 N N . ARG A 1 94 ? 2.951 -2.524 -20.723 1.00 60.12 94 ARG A N 1
ATOM 779 C CA . ARG A 1 94 ? 2.518 -1.218 -20.168 1.00 60.12 94 ARG A CA 1
ATOM 780 C C . ARG A 1 94 ? 1.097 -1.211 -19.582 1.00 60.12 94 ARG A C 1
ATOM 782 O O . ARG A 1 94 ? 0.807 -0.429 -18.685 1.00 60.12 94 ARG A O 1
ATOM 789 N N . VAL A 1 95 ? 0.227 -2.081 -20.095 1.00 63.78 95 VAL A N 1
ATOM 790 C CA . VAL A 1 95 ? -1.167 -2.261 -19.671 1.00 63.78 95 VAL A CA 1
ATOM 791 C C . VAL A 1 95 ? -1.280 -2.793 -18.235 1.00 63.78 95 VAL A C 1
ATOM 793 O O . VAL A 1 95 ? -2.106 -2.287 -17.483 1.00 63.78 95 VAL A O 1
ATOM 796 N N . TYR A 1 96 ? -0.430 -3.739 -17.819 1.00 66.31 96 TYR A N 1
ATOM 797 C CA . TYR A 1 96 ? -0.479 -4.315 -16.467 1.00 66.31 96 TYR A CA 1
ATOM 798 C C . TYR A 1 96 ? -0.075 -3.307 -15.396 1.00 66.31 96 TYR A C 1
ATOM 800 O O . TYR A 1 96 ? -0.764 -3.190 -14.390 1.00 66.31 96 TYR A O 1
ATOM 808 N N . ASN A 1 97 ? 0.977 -2.520 -15.634 1.00 66.25 97 ASN A N 1
ATOM 809 C CA . ASN A 1 97 ? 1.398 -1.489 -14.680 1.00 66.25 97 ASN A CA 1
ATOM 810 C C . ASN A 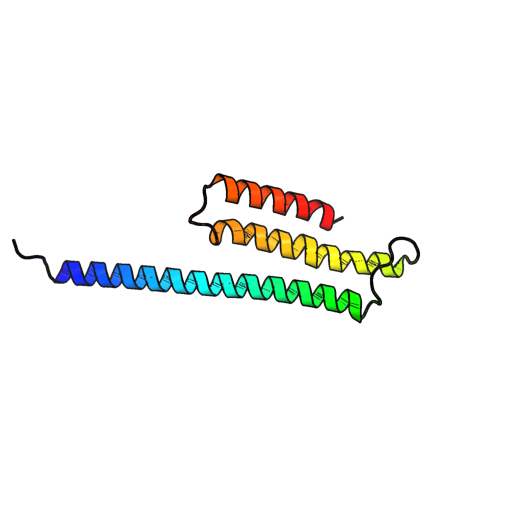1 97 ? 0.319 -0.412 -14.520 1.00 66.25 97 ASN A C 1
ATOM 812 O O . ASN A 1 97 ? 0.083 0.065 -13.414 1.00 66.25 97 ASN A O 1
ATOM 816 N N . LYS A 1 98 ? -0.374 -0.072 -15.616 1.00 68.25 98 LYS A N 1
ATOM 817 C CA . LYS A 1 98 ? -1.469 0.902 -15.600 1.00 68.25 98 LYS A CA 1
ATOM 818 C C . LYS A 1 98 ? -2.677 0.373 -14.821 1.00 68.25 98 LYS A C 1
ATOM 820 O O . LYS A 1 98 ? -3.195 1.092 -13.975 1.00 68.25 98 LYS A O 1
ATOM 825 N N . LEU A 1 99 ? -3.065 -0.885 -15.054 1.00 73.31 99 LEU A N 1
ATOM 826 C CA . LEU A 1 99 ? -4.143 -1.558 -14.320 1.00 73.31 99 LEU A CA 1
ATOM 827 C C . LEU A 1 99 ? -3.819 -1.703 -12.833 1.00 73.31 99 LEU A C 1
ATOM 829 O O . LEU A 1 99 ? -4.616 -1.285 -11.999 1.00 73.31 99 LEU A O 1
ATOM 833 N N . ALA A 1 100 ? -2.645 -2.237 -12.497 1.00 77.00 100 ALA A N 1
ATOM 834 C CA . ALA A 1 100 ? -2.222 -2.427 -11.114 1.00 77.00 100 ALA A CA 1
ATOM 835 C C . ALA A 1 100 ? -2.188 -1.095 -10.352 1.00 77.00 100 ALA A C 1
ATOM 837 O O . ALA A 1 100 ? -2.726 -1.019 -9.256 1.00 77.00 100 ALA A O 1
ATOM 838 N N . HIS A 1 101 ? -1.668 -0.023 -10.955 1.00 78.06 101 HIS A N 1
ATOM 839 C CA . HIS A 1 101 ? -1.712 1.310 -10.353 1.00 78.06 101 HIS A CA 1
ATOM 840 C C . HIS A 1 101 ? -3.145 1.779 -10.079 1.00 78.06 101 HIS A C 1
ATOM 842 O O . HIS A 1 101 ? -3.466 2.163 -8.956 1.00 78.06 101 HIS A O 1
ATOM 848 N N . THR A 1 102 ? -4.030 1.710 -11.079 1.00 77.12 102 THR A N 1
ATOM 849 C CA . THR A 1 102 ? -5.419 2.162 -10.915 1.00 77.12 102 THR A CA 1
ATOM 850 C C . THR A 1 102 ? -6.187 1.336 -9.888 1.00 77.12 102 THR A C 1
ATOM 852 O O . THR A 1 102 ? -6.904 1.905 -9.073 1.00 77.12 102 THR A O 1
ATOM 855 N N . VAL A 1 103 ? -5.999 0.014 -9.871 1.00 80.44 103 VAL A N 1
ATOM 856 C CA . VAL A 1 103 ? -6.674 -0.887 -8.927 1.00 80.44 103 VAL A CA 1
ATOM 857 C C . VAL A 1 103 ? -6.153 -0.666 -7.509 1.00 80.44 103 VAL A C 1
ATOM 859 O O . VAL A 1 103 ? -6.947 -0.571 -6.579 1.00 80.44 103 VAL A O 1
ATOM 862 N N . LEU A 1 104 ? -4.839 -0.504 -7.330 1.00 78.75 104 LEU A N 1
ATOM 863 C CA . LEU A 1 104 ? -4.247 -0.247 -6.015 1.00 78.75 104 LEU A CA 1
ATOM 864 C C . LEU A 1 104 ? -4.704 1.100 -5.440 1.00 78.75 104 LEU A C 1
ATOM 866 O O . LEU A 1 104 ? -5.064 1.166 -4.266 1.00 78.75 104 LEU A O 1
ATOM 870 N N . HIS A 1 105 ? -4.784 2.154 -6.258 1.00 79.31 105 HIS A N 1
ATOM 871 C CA . HIS A 1 105 ? -5.364 3.430 -5.826 1.00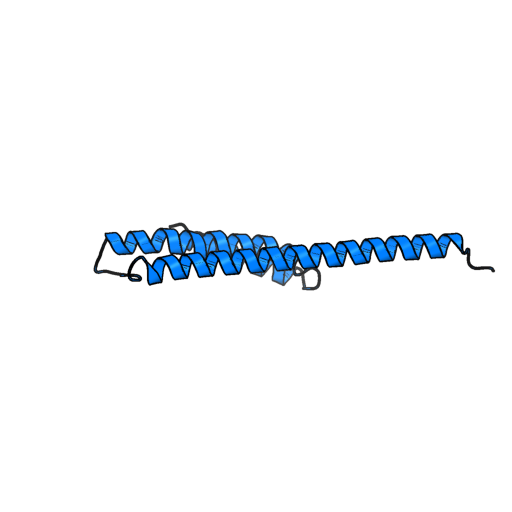 79.31 105 HIS A CA 1
ATOM 872 C C . HIS A 1 105 ? -6.855 3.316 -5.503 1.00 79.31 105 HIS A C 1
ATOM 874 O O . HIS A 1 105 ? -7.299 3.862 -4.495 1.00 79.31 105 HIS A O 1
ATOM 880 N N . MET A 1 106 ? -7.616 2.571 -6.307 1.00 79.44 106 MET A N 1
ATOM 881 C CA . MET A 1 106 ? -9.044 2.363 -6.073 1.00 79.44 106 MET A CA 1
ATOM 882 C C . MET A 1 106 ? -9.314 1.605 -4.767 1.00 79.44 106 MET A C 1
ATOM 884 O O . MET A 1 106 ? -10.278 1.926 -4.084 1.00 79.44 106 MET A O 1
ATOM 888 N N . LEU A 1 107 ? -8.444 0.665 -4.382 1.00 77.25 107 LEU A N 1
ATOM 889 C CA . LEU A 1 107 ? -8.498 -0.035 -3.091 1.00 77.25 107 LEU A CA 1
ATOM 890 C C . LEU A 1 107 ? -8.030 0.834 -1.915 1.00 77.25 107 LEU A C 1
ATOM 892 O O . LEU A 1 107 ? -8.469 0.628 -0.790 1.00 77.25 107 LEU A O 1
ATOM 896 N N . SER A 1 108 ? -7.171 1.824 -2.168 1.00 76.00 108 SER A N 1
ATOM 897 C CA . SER A 1 108 ? -6.661 2.734 -1.133 1.00 76.00 108 SER A CA 1
ATOM 898 C C . SER A 1 108 ? -7.721 3.728 -0.644 1.00 76.00 108 SER A C 1
ATOM 900 O O . SER A 1 108 ? -7.750 4.058 0.538 1.00 76.00 108 SER A O 1
ATOM 902 N N . ILE A 1 109 ? -8.578 4.220 -1.549 1.00 76.88 109 ILE A N 1
ATOM 903 C CA . ILE A 1 109 ? -9.622 5.217 -1.251 1.00 76.88 109 ILE A CA 1
ATOM 904 C C . ILE A 1 109 ? -10.616 4.745 -0.175 1.00 76.88 109 ILE A C 1
ATOM 906 O O . ILE A 1 109 ? -10.828 5.494 0.769 1.00 76.88 109 ILE A O 1
ATOM 910 N N . PRO A 1 110 ? -11.212 3.540 -0.232 1.00 75.94 110 PRO A N 1
ATOM 911 C CA . PRO A 1 110 ? -12.121 3.087 0.819 1.00 75.94 110 PRO A CA 1
ATOM 912 C C . PRO A 1 110 ? -11.410 2.787 2.144 1.00 75.94 110 PRO A C 1
ATOM 914 O O . PRO A 1 110 ? -12.083 2.672 3.156 1.00 75.94 110 PRO A O 1
ATOM 917 N N . CYS A 1 111 ? -10.076 2.660 2.166 1.00 70.75 111 C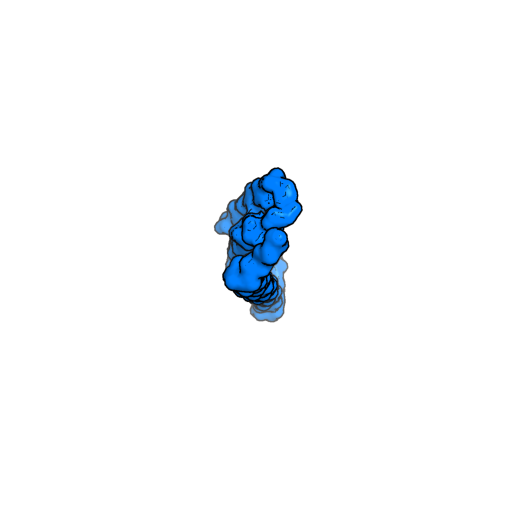YS A N 1
ATOM 918 C CA . CYS A 1 111 ? -9.337 2.404 3.402 1.00 70.75 111 CYS A CA 1
ATOM 919 C C . CYS A 1 111 ? -8.990 3.659 4.215 1.00 70.75 111 CYS A C 1
ATOM 921 O O . CYS A 1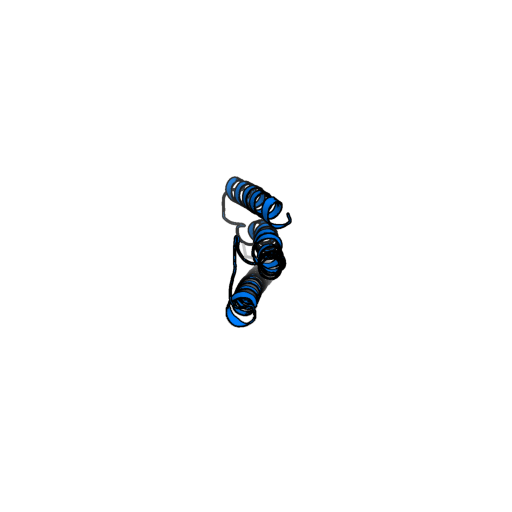 111 ? -8.471 3.521 5.323 1.00 70.75 111 CYS A O 1
ATOM 923 N N . ILE A 1 112 ? -9.227 4.859 3.669 1.00 71.00 112 ILE A N 1
ATOM 924 C CA . ILE A 1 112 ? -8.998 6.132 4.372 1.00 71.00 112 ILE A CA 1
ATOM 925 C C . ILE A 1 112 ? -10.228 6.621 5.148 1.00 71.00 112 ILE A C 1
ATOM 927 O O . ILE A 1 112 ? -10.084 7.457 6.039 1.00 71.00 112 ILE A O 1
ATOM 931 N N . VAL A 1 113 ? -11.418 6.130 4.784 1.00 62.16 113 VAL A N 1
ATOM 932 C CA . VAL A 1 113 ? -12.716 6.513 5.361 1.00 62.16 113 VAL A CA 1
ATOM 933 C C . VAL A 1 113 ? -13.129 5.514 6.436 1.00 62.16 113 VAL A C 1
ATOM 935 O O . VAL A 1 113 ? -13.679 5.971 7.459 1.00 62.16 113 VAL A O 1
#

Foldseek 3Di:
DDPDPVVVVVVVVVVVVVVVVVVVLVVVLVVLLVVLVVQLVVLVCCLVPVVVDADDPDDPSRPVSVLVNLCSNQQVNLVSVLVSLVVPPPPDDPVVNVVSNVVSVVRNVVSND

Secondary structure (DSSP, 8-state):
----HHHHHHHHHHHHHHHHHHHHHHHHHHHHHHHHHHHHHHHHHHHHHHS----SSS-HHHHHHHHHHHIIIIIIHHHHHHHHHHHH-SSS-HHHHHHHHHHHHHHHGGG--

Radius of gyration: 22.24 Å; chains: 1; bounding box: 62×15×63 Å

pLDDT: mean 74.91, std 9.52, range [48.97, 91.62]

Organism: NCBI:txid399045

Sequence (113 aa):
MWPNRHRKTVEEDDDEWTGATRCGFGFLLLIAVTLIWGATVLVIFWAVYYRKGFAWQDDIKRQFNLHPVLMTAGFIFFMGQSLLVYRSFRCCKRVYNKLAHTVLHMLSIPCIV